Protein AF-A0A6N9NU14-F1 (afdb_monomer_lite)

pLDDT: mean 83.54, std 13.65, range [43.81, 97.88]

Foldseek 3Di:
DDPPPPPPPPDDDPLVVVLVVLVVVLVVLVVVLVVCVVVVHDNVVSVPVNVVSVVVSVVSVVVVVVVVLVVVLVVQLVVCVVVVHDCVVVVVVSVVVVVVVVVVVD

Radius of gyration: 21.3 Å; chains: 1; bounding box: 62×30×56 Å

Secondary structure (DSSP, 8-state):
--------PPPPPHHHHHHHHHHHHHHHHHHHHHHHHHTT---HHHHHHHHHHHHHHHHHHHHHHHHHHHHHHHHHHHHHHHHT--SHHHHHHHHHHHHHHHHHT-

Sequence (106 aa):
MRTRKRSRKKKPEFSKQILTTAKWECWIITAFGLLFTAKGYDTSFFAYVIPVSWGGYAIARAFYYNKAKSENAIKLRAAYKKAGLDPEPADRQFESALEEEIRSEY

Structure (mmCIF, N/CA/C/O backbone):
data_AF-A0A6N9NU14-F1
#
_entry.id   AF-A0A6N9NU14-F1
#
loop_
_atom_site.group_PDB
_atom_site.id
_atom_site.type_symbol
_atom_site.label_atom_id
_atom_site.label_alt_id
_atom_site.label_comp_id
_atom_site.label_asym_id
_atom_site.label_entity_id
_atom_site.label_seq_id
_atom_site.pdbx_PDB_ins_code
_atom_site.Cartn_x
_atom_site.Cartn_y
_atom_site.Cartn_z
_atom_site.occupancy
_atom_site.B_iso_or_equiv
_atom_site.auth_seq_id
_atom_site.auth_comp_id
_atom_site.auth_asym_id
_atom_site.auth_atom_id
_atom_site.pdbx_PDB_model_num
ATOM 1 N N . MET A 1 1 ? -46.154 8.160 8.292 1.00 43.81 1 MET A N 1
ATOM 2 C CA . MET A 1 1 ? -45.015 8.541 7.419 1.00 43.81 1 MET A CA 1
ATOM 3 C C . MET A 1 1 ? -43.699 8.343 8.171 1.00 43.81 1 MET A C 1
ATOM 5 O O . MET A 1 1 ? -43.450 9.056 9.132 1.00 43.81 1 MET A O 1
ATOM 9 N N . ARG A 1 2 ? -42.868 7.362 7.789 1.00 45.78 2 ARG A N 1
ATOM 10 C CA . ARG A 1 2 ? -41.531 7.143 8.380 1.00 45.78 2 ARG A CA 1
ATOM 11 C C . ARG A 1 2 ? -40.527 8.039 7.647 1.00 45.78 2 ARG A C 1
ATOM 13 O O . ARG A 1 2 ? -40.185 7.773 6.498 1.00 45.78 2 ARG A O 1
ATOM 20 N N . THR A 1 3 ? -40.076 9.116 8.281 1.00 47.94 3 THR A N 1
ATOM 21 C CA . THR A 1 3 ? -39.035 9.996 7.736 1.00 47.94 3 THR A CA 1
ATOM 22 C C . THR A 1 3 ? -37.718 9.224 7.629 1.00 47.94 3 THR A C 1
ATOM 24 O O . THR A 1 3 ? -37.084 8.863 8.620 1.00 47.94 3 THR A O 1
ATOM 27 N N . ARG A 1 4 ? -37.305 8.920 6.394 1.00 53.69 4 ARG A N 1
ATOM 28 C CA . ARG A 1 4 ? -36.034 8.257 6.079 1.00 53.69 4 ARG A CA 1
ATOM 29 C C . ARG A 1 4 ? -34.895 9.215 6.449 1.00 53.69 4 ARG A C 1
ATOM 31 O O . ARG A 1 4 ? -34.547 10.095 5.666 1.00 53.69 4 ARG A O 1
ATOM 38 N N . LYS A 1 5 ? -34.336 9.078 7.659 1.00 52.31 5 LYS A N 1
ATOM 39 C CA . LYS A 1 5 ? -33.130 9.805 8.096 1.00 52.31 5 LYS A CA 1
ATOM 40 C C . LYS A 1 5 ? -32.034 9.567 7.050 1.00 52.31 5 LYS A C 1
ATOM 42 O O . LYS A 1 5 ? -31.491 8.467 6.958 1.00 52.31 5 LYS A O 1
ATOM 47 N N . ARG A 1 6 ? -31.717 10.582 6.238 1.00 54.47 6 ARG A N 1
ATOM 48 C CA . ARG A 1 6 ? -30.524 10.577 5.382 1.00 54.47 6 ARG A CA 1
ATOM 49 C C . ARG A 1 6 ? -29.318 10.478 6.312 1.00 54.47 6 ARG A C 1
ATOM 51 O O . ARG A 1 6 ? -28.957 11.452 6.966 1.00 54.47 6 ARG A O 1
ATOM 58 N N . SER A 1 7 ? -28.722 9.293 6.400 1.00 55.78 7 SER A N 1
ATOM 59 C CA . SER A 1 7 ? -27.405 9.119 7.005 1.00 55.78 7 SER A CA 1
ATOM 60 C C . SER A 1 7 ? -26.439 10.032 6.249 1.00 55.78 7 SER A C 1
ATOM 62 O O . SER A 1 7 ? -26.141 9.793 5.078 1.00 55.78 7 SER A O 1
ATOM 64 N N . ARG A 1 8 ? -26.005 11.134 6.877 1.00 59.41 8 ARG A N 1
ATOM 65 C CA . ARG A 1 8 ? -24.859 11.906 6.385 1.00 59.41 8 ARG A CA 1
ATOM 66 C C . ARG A 1 8 ? -23.693 10.924 6.359 1.00 59.41 8 ARG A C 1
ATOM 68 O O . ARG A 1 8 ? -23.260 10.479 7.421 1.00 59.41 8 ARG A O 1
ATOM 75 N N . LYS A 1 9 ? -23.228 10.552 5.161 1.00 58.19 9 LYS A N 1
ATOM 76 C CA . LYS A 1 9 ? -22.044 9.701 5.006 1.00 58.19 9 LYS A CA 1
ATOM 77 C C . LYS A 1 9 ? -20.926 10.336 5.833 1.00 58.19 9 LYS A C 1
ATOM 79 O O . LYS A 1 9 ? -20.593 11.502 5.613 1.00 58.19 9 LYS A O 1
ATOM 84 N N . LYS A 1 10 ? -20.415 9.610 6.832 1.00 67.88 10 LYS A N 1
ATOM 85 C CA . LYS A 1 10 ? -19.279 10.084 7.627 1.00 67.88 10 LYS A CA 1
ATOM 86 C C . LYS A 1 10 ? -18.131 10.369 6.660 1.00 67.88 10 LYS A C 1
ATOM 88 O O . LYS A 1 10 ? -17.897 9.573 5.749 1.00 67.88 10 LYS A O 1
ATOM 93 N N . LYS A 1 11 ? -17.463 11.514 6.831 1.00 70.88 11 LYS A N 1
ATOM 94 C CA . LYS A 1 11 ? -16.270 11.838 6.043 1.00 70.88 11 LYS A CA 1
ATOM 95 C C . LYS A 1 11 ? -15.273 10.678 6.189 1.00 70.88 11 LYS A C 1
ATOM 97 O O . LYS A 1 11 ? -15.156 10.150 7.299 1.00 70.88 11 LYS A O 1
ATOM 102 N N . PRO A 1 12 ? -14.617 10.242 5.100 1.00 69.50 12 PRO A N 1
ATOM 103 C CA . PRO A 1 12 ? -13.606 9.201 5.199 1.00 69.50 12 PRO A CA 1
ATOM 104 C C . PRO A 1 12 ? -12.520 9.657 6.175 1.00 69.50 12 PRO A C 1
ATOM 106 O O . PRO A 1 12 ? -12.131 10.823 6.176 1.00 69.50 12 PRO A O 1
ATOM 109 N N . GLU A 1 13 ? -12.071 8.746 7.034 1.00 80.19 13 GLU A N 1
ATOM 110 C CA . GLU A 1 13 ? -10.968 9.015 7.955 1.00 80.19 13 GLU A CA 1
ATOM 111 C C . GLU A 1 13 ? -9.708 9.368 7.161 1.00 80.19 13 GLU A C 1
ATOM 113 O O . GLU A 1 13 ? -9.470 8.816 6.084 1.00 80.19 13 GLU A O 1
ATOM 118 N N . PHE A 1 14 ? -8.890 10.267 7.706 1.00 77.44 14 PHE A N 1
ATOM 119 C CA . PHE A 1 14 ? -7.655 10.733 7.070 1.00 77.44 14 PHE A CA 1
ATOM 120 C C . PHE A 1 14 ? -6.735 9.568 6.655 1.00 77.44 14 PHE A C 1
ATOM 122 O O . PHE A 1 14 ? -6.164 9.572 5.568 1.00 77.44 14 PHE A O 1
ATOM 129 N N . SER A 1 15 ? -6.697 8.494 7.452 1.00 80.31 15 SER A N 1
ATOM 130 C CA . SER A 1 15 ? -5.951 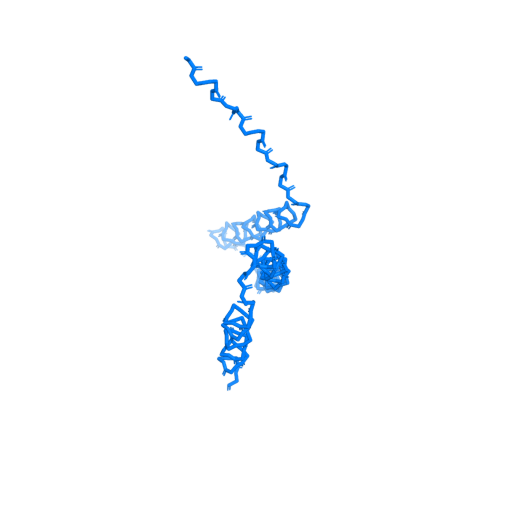7.268 7.138 1.00 80.31 15 SER A CA 1
ATOM 131 C C . SER A 1 15 ? -6.454 6.540 5.883 1.00 80.31 15 SER A C 1
ATOM 133 O O . SER A 1 15 ? -5.649 6.020 5.114 1.00 80.31 15 SER A O 1
ATOM 135 N N . LYS A 1 16 ? -7.768 6.540 5.620 1.00 83.44 16 LYS A N 1
ATOM 136 C CA . LYS A 1 16 ? -8.347 5.967 4.390 1.00 83.44 16 LYS A CA 1
ATOM 137 C C . LYS A 1 16 ? -8.005 6.812 3.170 1.00 83.44 16 LYS A C 1
ATOM 139 O O . LYS A 1 16 ? -7.803 6.268 2.086 1.00 83.44 16 LYS A O 1
ATOM 144 N N . GLN A 1 17 ? -7.954 8.133 3.342 1.00 87.69 17 GLN A N 1
ATOM 145 C CA . GLN A 1 17 ? -7.587 9.053 2.268 1.00 87.69 17 GLN A CA 1
ATOM 146 C C . GLN A 1 17 ? -6.130 8.844 1.855 1.00 87.69 17 GLN A C 1
ATOM 148 O O . GLN A 1 17 ? -5.888 8.610 0.676 1.00 87.69 17 GLN A O 1
ATOM 153 N N . ILE A 1 18 ? -5.197 8.808 2.814 1.00 88.19 18 ILE A N 1
ATOM 154 C CA . ILE A 1 18 ? -3.772 8.552 2.542 1.00 88.19 18 ILE A CA 1
ATOM 155 C C . ILE A 1 18 ? -3.586 7.223 1.809 1.00 88.19 18 ILE A C 1
ATOM 157 O O . ILE A 1 18 ? -2.927 7.181 0.775 1.00 88.19 18 ILE A O 1
ATOM 161 N N . LEU A 1 19 ? -4.222 6.147 2.289 1.00 91.31 19 LEU A N 1
ATOM 162 C CA . LEU A 1 19 ? -4.110 4.838 1.646 1.00 91.31 19 LEU A CA 1
ATOM 163 C C . LEU A 1 19 ? -4.687 4.848 0.219 1.00 91.31 19 LEU A C 1
ATOM 165 O O . LEU A 1 19 ? -4.184 4.170 -0.671 1.00 91.31 19 LEU A O 1
ATOM 169 N N . THR A 1 20 ? -5.736 5.630 -0.032 1.00 91.69 20 THR A N 1
ATOM 170 C CA . THR A 1 20 ? -6.303 5.750 -1.381 1.00 91.69 20 THR A CA 1
ATOM 171 C C . THR A 1 20 ? -5.364 6.516 -2.309 1.00 91.69 20 THR A C 1
ATOM 173 O O . THR A 1 20 ? -5.167 6.083 -3.443 1.00 91.69 20 THR A O 1
ATOM 176 N N . THR A 1 21 ? -4.766 7.611 -1.838 1.00 92.69 21 THR A N 1
ATOM 177 C CA . THR A 1 21 ? -3.795 8.402 -2.606 1.00 92.69 21 THR A CA 1
ATOM 178 C C . THR A 1 21 ? -2.539 7.590 -2.918 1.00 92.69 21 THR A C 1
ATOM 180 O O . THR A 1 21 ? -2.198 7.450 -4.089 1.00 92.69 21 THR A O 1
ATOM 183 N N . ALA A 1 22 ? -1.940 6.935 -1.918 1.00 93.81 22 ALA A N 1
ATOM 184 C CA . ALA A 1 22 ? -0.752 6.095 -2.096 1.00 93.81 22 ALA A CA 1
ATOM 185 C C . ALA A 1 22 ? -0.987 4.942 -3.090 1.00 93.81 22 ALA A C 1
ATOM 187 O O . ALA A 1 22 ? -0.125 4.614 -3.904 1.00 93.81 22 ALA A O 1
ATOM 188 N N . LYS A 1 23 ? -2.196 4.358 -3.093 1.00 95.62 23 LYS A N 1
ATOM 189 C CA . LYS A 1 23 ? -2.595 3.363 -4.100 1.00 95.62 23 LYS A CA 1
ATOM 190 C C . LYS A 1 23 ? -2.515 3.943 -5.513 1.00 95.62 23 LYS A C 1
ATOM 192 O O . LYS A 1 23 ? -2.036 3.274 -6.422 1.00 95.62 23 LYS A O 1
ATOM 197 N N . TRP A 1 24 ? -3.047 5.147 -5.723 1.00 97.19 24 TRP A N 1
ATOM 198 C CA . TRP A 1 24 ? -3.020 5.793 -7.036 1.00 97.19 24 TRP A CA 1
ATOM 199 C C . TRP A 1 24 ? -1.596 6.120 -7.479 1.00 97.19 24 TRP A C 1
ATOM 201 O O . TRP A 1 24 ? -1.269 5.847 -8.628 1.00 97.19 24 TRP A O 1
ATOM 211 N N . GLU A 1 25 ? -0.742 6.598 -6.576 1.00 96.06 25 GLU A N 1
ATOM 212 C CA . GLU A 1 25 ? 0.680 6.838 -6.855 1.00 96.06 25 GLU A CA 1
ATOM 213 C C . GLU A 1 25 ? 1.386 5.560 -7.335 1.00 96.06 25 GLU A C 1
ATOM 215 O O . GLU A 1 25 ? 2.036 5.576 -8.381 1.00 96.06 25 GLU A O 1
ATOM 220 N N . CYS A 1 26 ? 1.169 4.424 -6.658 1.00 97.38 26 CYS A N 1
ATOM 221 C CA . CYS A 1 26 ? 1.733 3.133 -7.072 1.00 97.38 26 CYS A CA 1
ATOM 222 C C . CYS A 1 26 ? 1.281 2.725 -8.484 1.00 97.38 26 CYS A C 1
ATOM 224 O O . CYS A 1 26 ? 2.093 2.289 -9.305 1.00 97.38 26 CYS A O 1
ATOM 226 N N . TRP A 1 27 ? -0.010 2.888 -8.794 1.00 97.88 27 TRP A N 1
ATOM 227 C CA . TRP A 1 27 ? -0.545 2.584 -10.125 1.00 97.88 27 TRP A CA 1
ATOM 228 C C . TRP A 1 27 ? 0.006 3.506 -11.208 1.00 97.88 27 TRP A C 1
ATOM 230 O O . TRP A 1 27 ? 0.302 3.028 -12.300 1.00 97.88 27 TR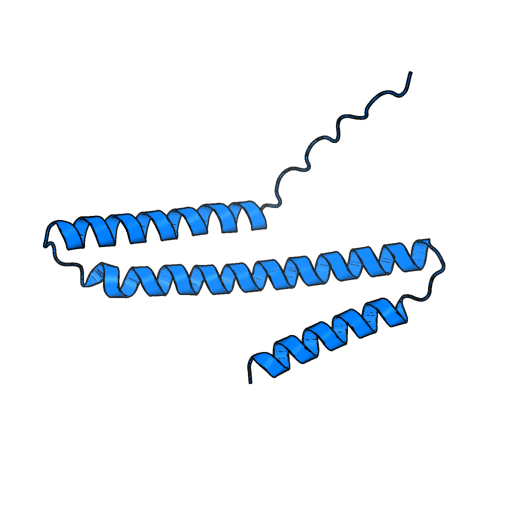P A O 1
ATOM 240 N N . ILE A 1 28 ? 0.177 4.796 -10.912 1.00 97.81 28 ILE A N 1
ATOM 241 C CA . ILE A 1 28 ? 0.764 5.764 -11.843 1.00 97.81 28 ILE A CA 1
ATOM 242 C C . ILE A 1 28 ? 2.199 5.350 -12.179 1.00 97.81 28 ILE A C 1
ATOM 244 O O . ILE A 1 28 ? 2.518 5.176 -13.353 1.00 97.81 28 ILE A O 1
ATOM 248 N N . ILE A 1 29 ? 3.039 5.108 -11.166 1.00 96.56 29 ILE A N 1
ATOM 249 C CA . ILE A 1 29 ? 4.437 4.683 -11.356 1.00 96.56 29 ILE A CA 1
ATOM 250 C C . ILE A 1 29 ? 4.504 3.391 -12.180 1.00 96.56 29 ILE A C 1
ATOM 252 O O . ILE A 1 29 ? 5.281 3.296 -13.129 1.00 96.56 29 ILE A O 1
ATOM 256 N N . THR A 1 30 ? 3.654 2.415 -11.854 1.00 97.56 30 THR A N 1
ATOM 257 C CA . THR A 1 30 ? 3.603 1.130 -12.565 1.00 97.56 30 THR A CA 1
ATOM 258 C C . THR A 1 30 ? 3.192 1.317 -14.028 1.00 97.56 30 THR A C 1
ATOM 260 O O . THR A 1 30 ? 3.828 0.763 -14.921 1.00 97.56 30 THR A O 1
ATOM 263 N N . ALA A 1 31 ? 2.168 2.132 -14.298 1.00 97.62 31 ALA A N 1
ATOM 264 C CA . ALA A 1 31 ? 1.710 2.413 -15.655 1.00 97.62 31 ALA A CA 1
ATOM 265 C C . ALA A 1 31 ? 2.797 3.099 -16.495 1.00 97.62 31 ALA A C 1
ATOM 267 O O . ALA A 1 31 ? 3.021 2.703 -17.637 1.00 97.62 31 ALA A O 1
ATOM 268 N N . PHE A 1 32 ? 3.520 4.071 -15.930 1.00 96.25 32 PHE A N 1
ATOM 269 C CA . PHE A 1 32 ? 4.655 4.698 -16.611 1.00 96.25 32 PHE A CA 1
ATOM 270 C C . PHE A 1 32 ? 5.787 3.706 -16.891 1.00 96.25 32 PHE A C 1
ATOM 272 O O . PHE A 1 32 ? 6.297 3.689 -18.009 1.00 96.25 32 PHE A O 1
ATOM 279 N N . GLY A 1 33 ? 6.123 2.833 -15.936 1.00 96.31 33 GLY A N 1
ATOM 280 C CA . GLY A 1 33 ? 7.111 1.773 -16.153 1.00 96.31 33 GLY A CA 1
ATOM 281 C C . GLY A 1 33 ? 6.731 0.844 -17.311 1.00 96.31 33 GLY A C 1
ATOM 282 O O . GLY A 1 33 ? 7.562 0.560 -18.175 1.00 96.31 33 GLY A O 1
ATOM 283 N N . LEU A 1 34 ? 5.458 0.441 -17.398 1.00 96.38 34 LEU A N 1
ATOM 284 C CA . LEU A 1 34 ? 4.947 -0.373 -18.508 1.00 96.38 34 LEU A CA 1
ATOM 285 C C . LEU A 1 34 ? 4.996 0.371 -19.849 1.00 96.38 34 LEU A C 1
ATOM 287 O O . LEU A 1 34 ? 5.427 -0.200 -20.850 1.00 96.38 34 LEU A O 1
ATOM 291 N N . LEU A 1 35 ? 4.604 1.649 -19.879 1.00 96.94 35 LEU A N 1
ATOM 292 C CA . LEU A 1 35 ? 4.668 2.475 -21.089 1.00 96.94 35 LEU A CA 1
ATOM 293 C C . LEU A 1 35 ? 6.109 2.650 -21.587 1.00 96.94 35 LEU A C 1
ATOM 295 O O . LEU A 1 35 ? 6.351 2.569 -22.790 1.00 96.94 35 LEU A O 1
ATOM 299 N N . PHE A 1 36 ? 7.062 2.864 -20.678 1.00 96.25 36 PHE A N 1
ATOM 300 C CA . PHE A 1 36 ? 8.478 3.016 -21.017 1.00 96.25 36 PHE A CA 1
ATOM 301 C C . PHE A 1 36 ? 9.075 1.709 -21.535 1.00 96.25 36 PHE A C 1
ATOM 303 O O . PHE A 1 36 ? 9.756 1.716 -22.560 1.00 96.25 36 PHE A O 1
ATOM 310 N N . THR A 1 37 ? 8.727 0.590 -20.896 1.00 95.44 37 THR A N 1
ATOM 311 C CA . THR A 1 37 ? 9.103 -0.754 -21.357 1.00 95.44 37 THR A CA 1
ATOM 312 C C . THR A 1 37 ? 8.594 -0.999 -22.778 1.00 95.44 37 THR A C 1
ATOM 314 O O . THR A 1 37 ? 9.352 -1.414 -23.649 1.00 95.44 37 THR A O 1
ATOM 317 N N . ALA A 1 38 ? 7.325 -0.674 -23.050 1.00 95.62 38 ALA A N 1
ATOM 318 C CA . ALA A 1 38 ? 6.715 -0.870 -24.366 1.00 95.62 38 ALA A CA 1
ATOM 319 C C . ALA A 1 38 ? 7.346 -0.002 -25.471 1.00 95.62 38 ALA A C 1
ATOM 321 O O . ALA A 1 38 ? 7.253 -0.334 -26.651 1.00 95.62 38 ALA A O 1
ATOM 322 N N . LYS A 1 39 ? 7.980 1.116 -25.103 1.00 95.81 39 LYS A N 1
ATOM 323 C CA . LYS A 1 39 ? 8.697 2.015 -26.019 1.00 95.81 39 LYS A CA 1
ATOM 324 C C . LYS A 1 39 ? 10.185 1.675 -26.164 1.00 95.81 39 LYS A C 1
ATOM 326 O O . LYS A 1 39 ? 10.849 2.305 -26.981 1.00 95.81 39 LYS A O 1
ATOM 331 N N . GLY A 1 40 ? 10.693 0.698 -25.408 1.00 95.06 40 GLY A N 1
ATOM 332 C CA . GLY A 1 40 ? 12.105 0.312 -25.418 1.00 95.06 40 GLY A CA 1
ATOM 333 C C . GLY A 1 40 ? 13.034 1.325 -24.742 1.00 95.06 40 GLY A C 1
ATOM 334 O O . GLY A 1 40 ? 14.215 1.374 -25.073 1.00 95.06 40 GLY A O 1
ATOM 335 N N . TYR A 1 41 ? 12.515 2.157 -23.834 1.00 95.75 41 TYR A N 1
ATOM 336 C CA . TYR A 1 41 ? 13.345 3.049 -23.020 1.00 95.75 41 TYR A CA 1
ATOM 337 C C . TYR A 1 41 ? 14.019 2.286 -21.874 1.00 95.75 41 TYR A C 1
ATOM 339 O O . TYR A 1 41 ? 13.574 1.204 -21.498 1.00 95.75 41 TYR A O 1
ATOM 347 N N . ASP A 1 42 ? 15.072 2.865 -21.289 1.00 93.25 42 ASP A N 1
ATOM 348 C CA . ASP A 1 42 ? 15.695 2.304 -20.089 1.00 93.25 42 ASP A CA 1
ATOM 349 C C . ASP A 1 42 ? 14.710 2.318 -18.909 1.00 93.25 42 ASP A C 1
ATOM 351 O O . ASP A 1 42 ? 14.147 3.352 -18.540 1.00 93.25 42 ASP A O 1
ATOM 355 N N . THR A 1 43 ? 14.497 1.144 -18.321 1.00 95.38 43 THR A N 1
ATOM 356 C CA . THR A 1 43 ? 13.573 0.914 -17.206 1.00 95.38 43 THR A CA 1
ATOM 357 C C . THR A 1 43 ? 14.290 0.522 -15.920 1.00 95.38 43 THR A C 1
ATOM 359 O O . THR A 1 43 ? 13.625 0.145 -14.952 1.00 95.38 43 THR A O 1
ATOM 362 N N . SER A 1 44 ? 15.623 0.635 -15.872 1.00 95.25 44 SER A N 1
ATOM 363 C CA . SER A 1 44 ? 16.436 0.286 -14.699 1.00 95.25 44 SER A CA 1
ATOM 364 C C . SER A 1 44 ? 15.935 0.983 -13.433 1.00 95.25 44 SER A C 1
ATOM 366 O O . SER A 1 44 ? 15.787 0.352 -12.394 1.00 95.25 44 SER A O 1
ATOM 368 N N . PHE A 1 45 ? 15.552 2.259 -13.530 1.00 94.44 45 PHE A N 1
ATOM 369 C CA . PHE A 1 45 ? 14.937 3.001 -12.426 1.00 94.44 45 PHE A CA 1
ATOM 370 C C . PHE A 1 45 ? 13.617 2.373 -11.937 1.00 94.44 45 PHE A C 1
ATOM 372 O O . PHE A 1 45 ? 13.427 2.161 -10.737 1.00 94.44 45 PHE A O 1
ATOM 379 N N . PHE A 1 46 ? 12.708 2.028 -12.854 1.00 95.44 46 PHE A N 1
ATOM 380 C CA . PHE A 1 46 ? 11.399 1.459 -12.514 1.00 95.44 46 PHE A CA 1
ATOM 381 C C . PHE A 1 46 ? 11.506 0.077 -11.859 1.00 95.44 46 PHE A C 1
ATOM 383 O O . PHE A 1 46 ? 10.668 -0.248 -11.017 1.00 95.44 46 PHE A O 1
ATOM 390 N N . ALA A 1 47 ? 12.551 -0.694 -12.176 1.00 94.50 47 ALA A N 1
ATOM 391 C CA . ALA A 1 47 ? 12.813 -1.990 -11.550 1.00 94.50 47 ALA A CA 1
ATOM 392 C C . ALA A 1 47 ? 13.030 -1.887 -10.030 1.00 94.50 47 ALA A C 1
ATOM 394 O O . ALA A 1 47 ? 12.672 -2.809 -9.304 1.00 94.50 47 ALA A O 1
ATOM 395 N N . TYR A 1 48 ? 13.553 -0.758 -9.540 1.00 96.19 48 TYR A N 1
ATOM 396 C CA . TYR A 1 48 ? 13.706 -0.502 -8.105 1.00 96.19 48 TYR A CA 1
ATOM 397 C C . TYR A 1 48 ? 12.495 0.219 -7.513 1.00 96.19 48 TYR A C 1
ATOM 399 O O . TYR A 1 48 ? 12.018 -0.143 -6.439 1.00 96.19 48 TYR A O 1
ATOM 407 N N . VAL A 1 49 ? 11.968 1.234 -8.203 1.00 96.62 49 VAL A N 1
ATOM 408 C CA . VAL A 1 49 ? 10.916 2.083 -7.625 1.00 96.62 49 VAL A CA 1
ATOM 409 C C . VAL A 1 49 ? 9.587 1.352 -7.496 1.00 96.62 49 VAL A C 1
ATOM 411 O O . VAL A 1 49 ? 8.943 1.474 -6.458 1.00 96.62 49 VAL A O 1
ATOM 414 N N . ILE A 1 50 ? 9.183 0.558 -8.492 1.00 96.12 50 ILE A N 1
ATOM 415 C CA . ILE A 1 50 ? 7.909 -0.174 -8.445 1.00 96.12 50 ILE A CA 1
ATOM 416 C C . ILE A 1 50 ? 7.829 -1.076 -7.197 1.00 96.12 50 ILE A C 1
ATOM 418 O O . ILE A 1 50 ? 6.898 -0.884 -6.408 1.00 96.12 50 ILE A O 1
ATOM 422 N N . PRO A 1 51 ? 8.766 -2.015 -6.945 1.00 96.94 51 PRO A N 1
ATOM 423 C CA . PRO A 1 51 ? 8.679 -2.869 -5.762 1.00 96.94 51 PRO A CA 1
ATOM 424 C C . PRO A 1 51 ? 8.797 -2.081 -4.452 1.00 96.94 51 PRO A C 1
ATOM 426 O O . PRO A 1 51 ? 8.076 -2.393 -3.507 1.00 96.94 51 PRO A O 1
ATOM 429 N N . VAL A 1 52 ? 9.623 -1.029 -4.389 1.00 97.00 52 VAL A N 1
ATOM 430 C CA . VAL A 1 52 ? 9.740 -0.181 -3.187 1.00 97.00 52 VAL A CA 1
ATOM 431 C C . VAL A 1 52 ? 8.423 0.537 -2.876 1.00 97.00 52 VAL A C 1
ATOM 433 O O . VAL A 1 52 ? 7.974 0.524 -1.729 1.00 97.00 52 VAL A O 1
ATOM 436 N N . SER A 1 53 ? 7.761 1.119 -3.879 1.00 96.50 53 SER A N 1
ATOM 437 C CA . SER A 1 53 ? 6.471 1.792 -3.700 1.00 96.50 53 SER A CA 1
ATOM 438 C C . SER A 1 53 ? 5.377 0.821 -3.250 1.00 96.50 53 SER A C 1
ATOM 440 O O . SER A 1 53 ? 4.658 1.108 -2.291 1.00 96.50 53 SER A O 1
ATOM 442 N N . TRP A 1 54 ? 5.278 -0.352 -3.885 1.00 97.31 54 TRP A N 1
ATOM 443 C CA . TRP A 1 54 ? 4.290 -1.368 -3.509 1.00 97.31 54 TRP A CA 1
ATOM 444 C C . TRP A 1 54 ? 4.570 -1.987 -2.135 1.00 97.31 54 TRP A C 1
ATOM 446 O O . TRP A 1 54 ? 3.627 -2.220 -1.378 1.00 97.31 54 TRP A O 1
ATOM 456 N N . GLY A 1 55 ? 5.840 -2.191 -1.777 1.00 97.31 55 GLY A N 1
ATOM 457 C CA . GLY A 1 55 ? 6.246 -2.633 -0.442 1.00 97.31 55 GLY A CA 1
ATOM 458 C C . GLY A 1 55 ? 5.856 -1.622 0.638 1.00 97.31 55 GLY A C 1
ATOM 459 O O . GLY A 1 55 ? 5.195 -1.978 1.614 1.00 97.31 55 GLY A O 1
ATOM 460 N N . GLY A 1 56 ? 6.162 -0.338 0.427 1.00 95.12 56 GLY A N 1
ATOM 461 C CA . GLY A 1 56 ? 5.733 0.739 1.324 1.00 95.12 56 GLY A CA 1
ATOM 462 C C . GLY A 1 56 ? 4.208 0.831 1.456 1.00 95.12 56 GLY A C 1
ATOM 463 O O . GLY A 1 56 ? 3.681 0.987 2.560 1.00 95.12 56 GLY A O 1
ATOM 464 N N . TYR A 1 57 ? 3.479 0.658 0.348 1.00 95.69 57 TYR A N 1
ATOM 465 C CA . TYR A 1 57 ? 2.018 0.616 0.349 1.00 95.69 57 TYR A CA 1
ATOM 466 C C . TYR A 1 57 ? 1.457 -0.573 1.143 1.00 95.69 57 TYR A C 1
ATOM 468 O O . TYR A 1 57 ? 0.501 -0.406 1.903 1.00 95.69 57 TYR A O 1
ATOM 476 N N . ALA A 1 58 ? 2.050 -1.762 1.002 1.00 94.56 58 ALA A N 1
ATOM 477 C CA . ALA A 1 58 ? 1.650 -2.956 1.742 1.00 94.56 58 ALA A CA 1
ATOM 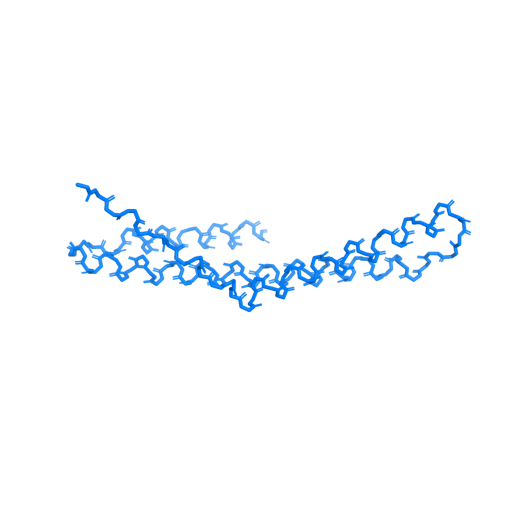478 C C . ALA A 1 58 ? 1.827 -2.765 3.256 1.00 94.56 58 ALA A C 1
ATOM 480 O O . ALA A 1 58 ? 0.899 -3.039 4.017 1.00 94.56 58 ALA A O 1
ATOM 481 N N . ILE A 1 59 ? 2.957 -2.193 3.680 1.00 94.06 59 ILE A N 1
ATOM 482 C CA . ILE A 1 59 ? 3.222 -1.863 5.086 1.00 94.06 59 ILE A CA 1
ATOM 483 C C . ILE A 1 59 ? 2.186 -0.856 5.607 1.00 94.06 59 ILE A C 1
ATOM 485 O O . ILE A 1 59 ? 1.557 -1.081 6.642 1.00 94.06 59 ILE A O 1
ATOM 489 N N . ALA A 1 60 ? 1.930 0.228 4.867 1.00 91.25 60 ALA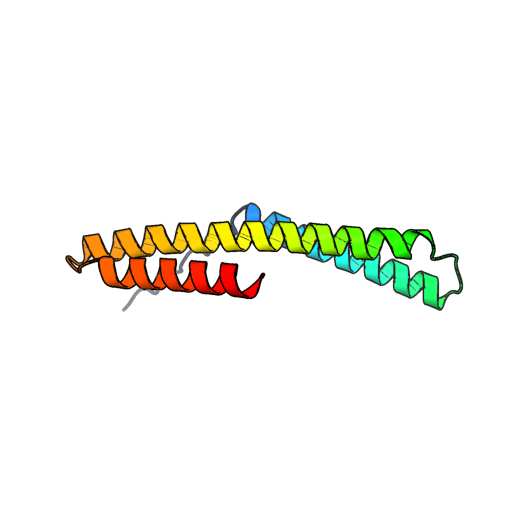 A N 1
ATOM 490 C CA . ALA A 1 60 ? 0.916 1.216 5.244 1.00 91.25 60 ALA A CA 1
ATOM 491 C C . ALA A 1 60 ? -0.492 0.599 5.356 1.00 91.25 60 ALA A C 1
ATOM 493 O O . ALA A 1 60 ? -1.268 0.945 6.253 1.00 91.25 60 ALA A O 1
ATOM 494 N N . ARG A 1 61 ? -0.822 -0.342 4.465 1.00 92.44 61 ARG A N 1
ATOM 495 C CA . ARG A 1 61 ? -2.082 -1.089 4.488 1.00 92.44 61 ARG A CA 1
ATOM 496 C C . ARG A 1 61 ? -2.177 -2.005 5.709 1.00 92.44 61 ARG A C 1
ATOM 498 O O . ARG A 1 61 ? -3.234 -2.027 6.337 1.00 92.44 61 ARG A O 1
ATOM 505 N N . ALA A 1 62 ? -1.099 -2.697 6.073 1.00 89.44 62 ALA A N 1
ATOM 506 C CA . ALA A 1 62 ? -1.036 -3.525 7.277 1.00 89.44 62 ALA A CA 1
ATOM 507 C C . ALA A 1 62 ? -1.264 -2.681 8.543 1.00 89.44 62 ALA A C 1
ATOM 509 O O . ALA A 1 62 ? -2.151 -2.985 9.342 1.00 89.44 62 ALA A O 1
ATOM 510 N N . PHE A 1 63 ? -0.578 -1.537 8.670 1.00 88.19 63 PHE A N 1
ATOM 511 C CA . PHE A 1 63 ? -0.817 -0.589 9.767 1.00 88.19 63 PHE A CA 1
ATOM 512 C C . PHE A 1 63 ? -2.269 -0.104 9.820 1.00 88.19 63 PHE A C 1
ATOM 514 O O . PHE A 1 63 ? -2.869 -0.020 10.896 1.00 88.19 63 PHE A O 1
ATOM 521 N N . TYR A 1 64 ? -2.856 0.201 8.661 1.00 88.50 64 TYR A N 1
ATOM 522 C CA . TYR A 1 64 ? -4.253 0.607 8.583 1.00 88.50 64 TYR A CA 1
ATOM 523 C C . TYR A 1 64 ? -5.206 -0.504 9.058 1.00 88.50 64 TYR A C 1
ATOM 525 O O . TYR A 1 64 ? -6.139 -0.217 9.813 1.00 88.50 64 TYR A O 1
ATOM 533 N N . TYR A 1 65 ? -4.978 -1.761 8.666 1.00 85.81 65 TYR A N 1
ATOM 534 C CA . TYR A 1 65 ? -5.810 -2.882 9.105 1.00 85.81 65 TYR A CA 1
ATOM 535 C C . TYR A 1 65 ? -5.673 -3.170 10.595 1.00 85.81 65 TYR A C 1
ATOM 537 O O . TYR A 1 65 ? -6.699 -3.306 11.260 1.00 85.81 65 TYR A O 1
ATOM 545 N N . ASN A 1 66 ? -4.459 -3.138 11.142 1.00 86.62 66 ASN A N 1
ATOM 546 C CA . ASN A 1 66 ? -4.229 -3.304 12.579 1.00 86.62 66 ASN A CA 1
ATOM 547 C C . ASN A 1 66 ? -4.965 -2.234 13.390 1.00 86.62 66 ASN A C 1
ATOM 549 O O . ASN A 1 66 ? -5.617 -2.532 14.393 1.00 86.62 66 ASN A O 1
ATOM 553 N N . LYS A 1 67 ? -4.953 -0.988 12.905 1.00 86.94 67 LYS A N 1
ATOM 554 C CA . LYS A 1 67 ? -5.736 0.096 13.504 1.00 86.94 67 LYS A CA 1
ATOM 555 C C . LYS A 1 67 ? -7.247 -0.142 13.393 1.00 86.94 67 LYS A C 1
ATOM 557 O O . LYS A 1 67 ? -7.979 0.071 14.354 1.00 86.94 67 LYS A O 1
ATOM 562 N N . ALA A 1 68 ? -7.744 -0.566 12.233 1.00 86.00 68 ALA A N 1
ATOM 563 C CA . ALA A 1 68 ? -9.173 -0.825 12.053 1.00 86.00 68 ALA A CA 1
ATOM 564 C C . ALA A 1 68 ? -9.660 -1.997 12.927 1.00 86.00 68 ALA A C 1
ATOM 566 O O . ALA A 1 68 ? -10.757 -1.926 13.487 1.00 86.00 68 ALA A O 1
ATOM 567 N N . LYS A 1 69 ? -8.832 -3.040 13.075 1.00 84.50 69 LYS A N 1
ATOM 568 C CA . LYS A 1 69 ? -9.058 -4.209 13.934 1.00 84.50 69 LYS A CA 1
ATOM 569 C C . LYS A 1 69 ? -9.161 -3.770 15.400 1.00 84.50 69 LYS A C 1
ATOM 571 O O . LYS A 1 69 ? -10.180 -4.042 16.032 1.00 84.50 69 LYS A O 1
ATOM 576 N N . SER A 1 70 ? -8.210 -2.980 15.908 1.00 85.31 70 SER A N 1
ATOM 577 C CA . SER A 1 70 ? -8.247 -2.480 17.295 1.00 85.31 70 SER A CA 1
ATOM 578 C C . SER A 1 70 ? -9.434 -1.550 17.577 1.00 85.31 70 SER A C 1
ATOM 580 O O . SER A 1 70 ? -10.119 -1.700 18.590 1.00 85.31 70 SER A O 1
ATOM 582 N N . GLU A 1 71 ? -9.759 -0.633 16.662 1.00 84.94 71 GLU A N 1
ATOM 583 C CA . GLU A 1 71 ? -10.931 0.231 16.818 1.00 84.94 71 GLU A CA 1
ATOM 584 C C . GLU A 1 71 ? -12.247 -0.553 16.826 1.00 84.94 71 GLU A C 1
ATOM 586 O O . GLU A 1 71 ? -13.179 -0.191 17.551 1.00 84.94 71 GLU A O 1
ATOM 591 N N . ASN A 1 72 ? -12.360 -1.596 15.999 1.00 85.62 72 ASN A N 1
ATOM 592 C CA . ASN A 1 72 ? -13.555 -2.429 15.963 1.00 85.62 72 ASN A CA 1
ATOM 593 C C . ASN A 1 72 ? -13.687 -3.266 17.244 1.00 85.62 72 ASN A C 1
ATOM 595 O O . ASN A 1 72 ? -14.788 -3.356 17.783 1.00 85.62 72 ASN A O 1
ATOM 599 N N . ALA A 1 73 ? -12.572 -3.777 17.779 1.00 82.56 73 ALA A N 1
ATOM 600 C CA . ALA A 1 73 ? -12.534 -4.492 19.057 1.00 82.56 73 ALA A CA 1
ATOM 601 C C . ALA A 1 73 ? -13.091 -3.637 20.202 1.00 82.56 73 ALA A C 1
ATOM 603 O O . ALA A 1 73 ? -14.000 -4.048 20.919 1.00 82.56 73 ALA A O 1
ATOM 604 N N . ILE A 1 74 ? -12.604 -2.398 20.330 1.00 84.06 74 ILE A N 1
ATOM 605 C CA . ILE A 1 74 ? -13.046 -1.466 21.378 1.00 84.06 74 ILE A CA 1
ATOM 606 C C . ILE A 1 74 ? -14.543 -1.163 21.241 1.00 84.06 74 ILE A C 1
ATOM 608 O O . ILE A 1 74 ? -15.275 -1.154 22.234 1.00 84.06 74 ILE A O 1
ATOM 612 N N . LYS A 1 75 ? -15.019 -0.929 20.011 1.00 84.44 75 LYS A N 1
ATOM 613 C CA . LYS A 1 75 ? -16.443 -0.674 19.737 1.00 84.44 75 LYS A CA 1
ATOM 614 C C . LYS A 1 75 ? -17.304 -1.887 20.103 1.00 84.44 75 LYS A C 1
ATOM 616 O O . LYS A 1 75 ? -18.385 -1.700 20.660 1.00 84.44 75 LYS A O 1
ATOM 621 N N . LEU A 1 76 ? -16.821 -3.100 19.835 1.00 83.94 76 LEU A N 1
ATOM 622 C CA . LEU A 1 76 ? -17.505 -4.343 20.180 1.00 83.94 76 LEU A CA 1
ATOM 623 C C . LEU A 1 76 ? -17.576 -4.538 21.702 1.00 83.94 76 LEU A C 1
ATOM 625 O O . LEU A 1 76 ? -18.675 -4.683 22.231 1.00 83.94 76 LEU A O 1
ATOM 629 N N . ARG A 1 77 ? -16.452 -4.402 22.421 1.00 82.50 77 ARG A N 1
ATOM 630 C CA . ARG A 1 77 ? -16.403 -4.443 23.899 1.00 82.50 77 ARG A CA 1
ATOM 631 C C . ARG A 1 77 ? -17.384 -3.460 24.536 1.00 82.50 77 ARG A C 1
ATOM 633 O O . ARG A 1 77 ? -18.138 -3.808 25.444 1.00 82.50 77 ARG A O 1
ATOM 640 N N . ALA A 1 78 ? -17.416 -2.226 24.031 1.00 84.50 78 ALA A N 1
ATOM 641 C CA . ALA A 1 78 ? -18.341 -1.203 24.510 1.00 84.50 78 ALA A CA 1
ATOM 642 C C . ALA A 1 78 ? -19.815 -1.570 24.248 1.00 84.50 78 ALA A C 1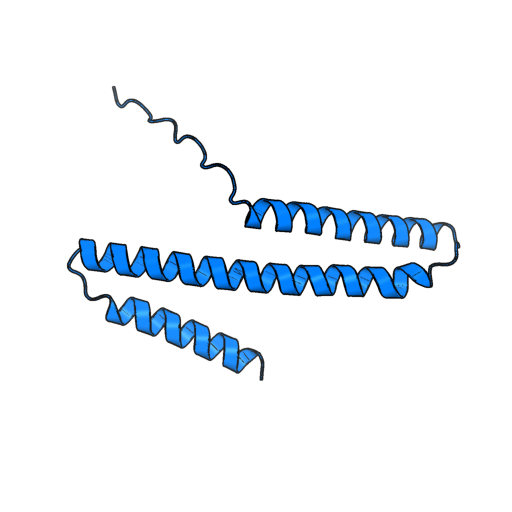
ATOM 644 O O . ALA A 1 78 ? -20.674 -1.304 25.091 1.00 84.50 78 ALA A O 1
ATOM 645 N N . ALA A 1 79 ? -20.117 -2.187 23.100 1.00 84.50 79 ALA A N 1
ATOM 646 C CA . ALA A 1 79 ? -21.464 -2.642 22.766 1.00 84.50 79 ALA A CA 1
ATOM 647 C C . ALA A 1 79 ? -21.931 -3.797 23.671 1.00 84.50 79 ALA A C 1
ATOM 649 O O . ALA A 1 79 ? -23.055 -3.741 24.169 1.00 84.50 79 ALA A O 1
ATOM 650 N N . TYR A 1 80 ? -21.067 -4.781 23.945 1.00 85.12 80 TYR A N 1
ATOM 651 C CA . TYR A 1 80 ? -21.356 -5.901 24.854 1.00 85.12 80 TYR A CA 1
ATOM 652 C C . TYR A 1 80 ? -21.618 -5.418 26.281 1.00 85.12 80 TYR A C 1
ATOM 654 O O . TYR A 1 80 ? -22.669 -5.717 26.851 1.00 85.12 80 TYR A O 1
ATOM 662 N N . LYS A 1 81 ? -20.742 -4.548 26.805 1.00 83.94 81 LYS A N 1
ATOM 663 C CA . LYS A 1 81 ? -20.922 -3.929 28.126 1.00 83.94 81 LYS A CA 1
ATOM 664 C C . LYS A 1 81 ? -22.251 -3.178 28.235 1.00 83.94 81 LYS A C 1
ATOM 666 O O . LYS A 1 81 ? -22.921 -3.255 29.259 1.00 83.94 81 LYS A O 1
ATOM 671 N N . LYS A 1 82 ? -22.658 -2.465 27.178 1.00 86.81 82 LYS A N 1
ATOM 672 C CA . LYS A 1 82 ? -23.946 -1.753 27.142 1.00 86.81 82 LYS A CA 1
ATOM 673 C C . LYS A 1 82 ? -25.149 -2.704 27.110 1.00 86.81 82 LYS A C 1
ATOM 675 O O . LYS A 1 82 ? -26.205 -2.345 27.620 1.00 86.81 82 LYS A O 1
ATOM 680 N N . ALA A 1 83 ? -25.003 -3.877 26.501 1.00 87.50 83 ALA A N 1
ATOM 681 C CA . ALA A 1 83 ? -26.045 -4.896 26.426 1.00 87.50 83 ALA A CA 1
ATOM 682 C C . ALA A 1 83 ? -26.142 -5.771 27.693 1.00 87.50 83 ALA A C 1
ATOM 684 O O . ALA A 1 83 ? -27.050 -6.591 27.775 1.00 87.50 83 ALA A O 1
ATOM 685 N N . GLY A 1 84 ? -25.230 -5.613 28.663 1.00 83.06 84 GLY A N 1
ATOM 686 C CA . GLY A 1 84 ? -25.153 -6.483 29.842 1.00 83.06 84 GLY A CA 1
ATOM 687 C C . GLY A 1 84 ? -24.690 -7.908 29.519 1.00 83.06 84 GLY A C 1
ATOM 688 O O . GLY A 1 84 ? -24.917 -8.814 30.313 1.00 83.06 84 GLY A O 1
ATOM 689 N N . LEU A 1 85 ? -24.077 -8.107 28.347 1.00 79.38 85 LEU A N 1
ATOM 690 C CA . LEU A 1 85 ? -23.521 -9.381 27.898 1.00 79.38 85 LEU A CA 1
ATOM 691 C C . LEU A 1 85 ? -22.042 -9.459 28.281 1.00 79.38 85 LEU A C 1
ATOM 693 O O . LEU A 1 85 ? -21.333 -8.450 28.233 1.00 79.38 85 LEU A O 1
ATOM 697 N N . ASP A 1 86 ? -21.581 -10.659 28.622 1.00 76.50 86 ASP A N 1
ATOM 698 C CA . ASP A 1 86 ? -20.174 -10.922 28.921 1.00 76.50 86 ASP A CA 1
ATOM 699 C C . ASP A 1 86 ? -19.301 -10.693 27.665 1.00 76.50 86 ASP A C 1
ATOM 701 O O . ASP A 1 86 ? -19.585 -11.293 26.621 1.00 76.50 86 ASP A O 1
ATOM 705 N N . PRO A 1 87 ? -18.291 -9.798 27.703 1.00 71.50 87 PRO A N 1
ATOM 706 C CA . PRO A 1 87 ? -17.395 -9.544 26.574 1.00 71.50 87 PRO A CA 1
ATOM 707 C C . PRO A 1 87 ? -16.324 -10.630 26.359 1.00 71.50 87 PRO A C 1
ATOM 709 O O . PRO A 1 87 ? -15.745 -10.672 25.273 1.00 71.50 87 PRO A O 1
ATOM 712 N N . GLU A 1 88 ? -16.093 -11.526 27.328 1.00 73.81 88 GLU A N 1
ATOM 713 C CA . GLU A 1 88 ? -15.118 -12.634 27.259 1.00 73.81 88 GLU A CA 1
ATOM 714 C C . GLU A 1 88 ? -15.080 -13.400 25.918 1.00 73.81 88 GLU A C 1
ATOM 716 O O . GLU A 1 88 ? -13.997 -13.546 25.348 1.00 73.81 88 GLU A O 1
ATOM 721 N N . PRO A 1 89 ? -16.208 -13.880 25.348 1.00 73.62 89 PRO A N 1
ATOM 722 C CA . PRO A 1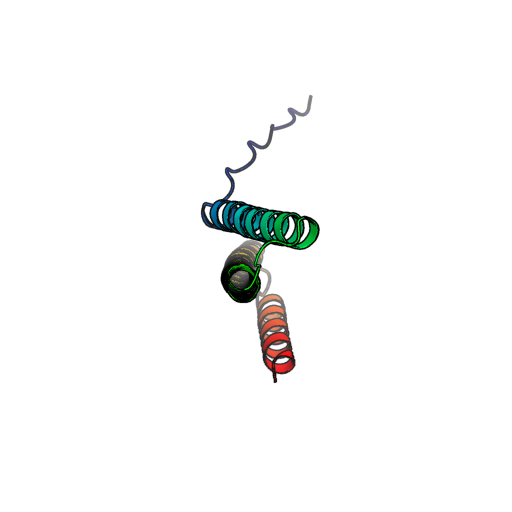 89 ? -16.176 -14.631 24.092 1.00 73.62 89 PRO A CA 1
ATOM 723 C C . PRO A 1 89 ? -15.715 -13.787 22.897 1.00 73.62 89 PRO A C 1
ATOM 725 O O . PRO A 1 89 ? -15.040 -14.305 22.008 1.00 73.62 89 PRO A O 1
ATOM 728 N N . ALA A 1 90 ? -16.045 -12.492 22.873 1.00 70.94 90 ALA A N 1
ATOM 729 C CA . ALA A 1 90 ? -15.608 -11.591 21.810 1.00 70.94 90 ALA A CA 1
ATOM 730 C C . ALA A 1 90 ? -14.104 -11.293 21.909 1.00 70.94 90 ALA A C 1
ATOM 732 O O . ALA A 1 90 ? -13.438 -11.162 20.883 1.00 70.94 90 ALA A O 1
ATOM 733 N N . ASP A 1 91 ? -13.577 -11.230 23.132 1.00 73.44 91 ASP A N 1
ATOM 734 C CA . ASP A 1 91 ? -12.162 -10.986 23.403 1.00 73.44 91 ASP A CA 1
ATOM 735 C C . ASP A 1 91 ? -11.298 -12.198 23.063 1.00 73.44 91 ASP A C 1
ATOM 737 O O . ASP A 1 91 ? -10.325 -12.049 22.323 1.00 73.44 91 ASP A O 1
ATOM 741 N N . ARG A 1 92 ? -11.713 -13.409 23.457 1.00 76.81 92 ARG A N 1
ATOM 742 C CA . ARG A 1 92 ? -11.018 -14.647 23.065 1.00 76.81 92 ARG A CA 1
ATOM 743 C C . ARG A 1 92 ? -11.019 -14.867 21.557 1.00 76.81 92 ARG A C 1
ATOM 745 O O . ARG A 1 92 ? -10.024 -15.324 21.001 1.00 76.81 92 ARG A O 1
ATOM 752 N N . GLN A 1 93 ? -12.117 -14.543 20.871 1.00 75.06 93 GLN A N 1
ATOM 753 C CA . GLN A 1 93 ? -12.175 -14.644 19.411 1.00 75.06 93 GLN A CA 1
ATOM 754 C C . GLN A 1 93 ? -11.226 -13.639 18.738 1.00 75.06 93 GLN A C 1
ATOM 756 O O . GLN A 1 93 ? -10.663 -13.921 17.684 1.00 75.06 93 GLN A O 1
ATOM 761 N N . PHE A 1 94 ? -11.022 -12.475 19.353 1.00 74.00 94 PHE A N 1
ATOM 762 C CA . PHE A 1 94 ? -10.064 -11.485 18.877 1.00 74.00 94 PHE A CA 1
ATOM 763 C C . PHE A 1 94 ? -8.616 -11.916 19.101 1.00 74.00 94 PHE A C 1
ATOM 765 O O . PHE A 1 94 ? -7.800 -11.764 18.194 1.00 74.00 94 PHE A O 1
ATOM 772 N N . GLU A 1 95 ? -8.310 -12.436 20.290 1.00 75.19 95 GLU A N 1
ATOM 773 C CA . GLU A 1 95 ? -6.973 -12.911 20.652 1.00 75.19 95 GLU A CA 1
ATOM 774 C C . GLU A 1 95 ? -6.580 -14.140 19.835 1.00 75.19 95 GLU A C 1
ATOM 776 O O . GLU A 1 95 ? -5.530 -14.119 19.207 1.00 75.19 95 GLU A O 1
ATOM 781 N N . SER A 1 96 ? -7.458 -15.139 19.709 1.00 78.00 96 SER A N 1
ATOM 782 C CA . SER A 1 96 ? -7.212 -16.304 18.842 1.00 78.00 96 SER A CA 1
ATOM 783 C C . SER A 1 96 ? -7.003 -15.914 17.377 1.00 78.00 96 SER A C 1
ATOM 785 O O . SER A 1 96 ? -6.058 -16.385 16.754 1.00 78.00 96 SER A O 1
ATOM 787 N N . ALA A 1 97 ? -7.804 -14.989 16.835 1.00 75.50 97 ALA A N 1
ATOM 788 C CA . ALA A 1 97 ? -7.613 -14.480 15.475 1.00 75.50 97 ALA A CA 1
ATOM 789 C C . ALA A 1 97 ? -6.361 -13.595 15.317 1.00 75.50 97 ALA A C 1
ATOM 791 O O . ALA A 1 97 ? -5.991 -13.251 14.198 1.00 75.50 97 ALA A O 1
ATOM 792 N N . LEU A 1 98 ? -5.751 -13.126 16.408 1.00 77.75 98 LEU A N 1
ATOM 793 C CA . LEU A 1 98 ? -4.468 -12.423 16.385 1.00 77.75 98 LEU A CA 1
ATOM 794 C C . LEU A 1 98 ? -3.311 -13.426 16.485 1.00 77.75 98 LEU A C 1
ATOM 796 O O . LEU A 1 98 ? -2.347 -13.313 15.738 1.00 77.75 98 LEU A O 1
ATOM 800 N N . GLU A 1 99 ? -3.428 -14.421 17.362 1.00 77.94 99 GLU A N 1
ATOM 801 C CA . GLU A 1 99 ? -2.462 -15.510 17.523 1.00 77.94 99 GLU A CA 1
ATOM 802 C C . GLU A 1 99 ? -2.347 -16.376 16.267 1.00 77.94 99 GLU A C 1
ATOM 804 O O . GLU A 1 99 ? -1.240 -16.747 15.883 1.00 77.94 99 GLU A O 1
ATOM 809 N N . GLU A 1 100 ? -3.463 -16.676 15.601 1.00 80.12 100 GLU A N 1
ATOM 810 C CA . GLU A 1 100 ? -3.482 -17.416 14.337 1.00 80.12 100 GLU A CA 1
ATOM 811 C C . GLU A 1 100 ? -2.823 -16.615 13.205 1.00 80.12 100 GLU A C 1
ATOM 813 O O . GLU A 1 100 ? -2.062 -17.170 12.417 1.00 80.12 100 GLU A O 1
ATOM 818 N N . GLU A 1 101 ? -3.041 -15.298 13.169 1.00 74.38 101 GLU A N 1
ATOM 819 C CA . GLU A 1 101 ? -2.412 -14.396 12.198 1.00 74.38 101 GLU A CA 1
ATOM 820 C C . GLU A 1 101 ? -0.896 -14.302 12.429 1.00 74.38 101 GLU A C 1
ATOM 822 O O . GLU A 1 101 ? -0.127 -14.443 11.484 1.00 74.38 101 GLU A O 1
ATOM 827 N N . ILE A 1 102 ? -0.453 -14.185 13.687 1.00 71.56 102 ILE A N 1
ATOM 828 C CA . ILE A 1 102 ? 0.972 -14.221 14.050 1.00 71.56 102 ILE A CA 1
ATOM 829 C C . ILE A 1 102 ? 1.584 -15.581 13.698 1.00 71.56 102 ILE A C 1
ATOM 831 O O . ILE A 1 102 ? 2.658 -15.630 13.111 1.00 71.56 102 ILE A O 1
ATOM 835 N N . ARG A 1 103 ? 0.912 -16.694 14.019 1.00 72.00 103 ARG A N 1
ATOM 836 C CA . ARG A 1 103 ? 1.402 -18.048 13.715 1.00 72.00 103 ARG A CA 1
ATOM 837 C C . ARG A 1 103 ? 1.453 -18.335 12.214 1.00 72.00 103 ARG A C 1
ATOM 839 O O . ARG A 1 103 ? 2.281 -19.129 11.804 1.00 72.00 103 ARG A O 1
ATOM 846 N N . SER A 1 104 ? 0.601 -17.707 11.407 1.00 70.31 104 SER A N 1
ATOM 847 C CA . SER A 1 104 ? 0.641 -17.823 9.946 1.00 70.31 104 SER A CA 1
ATOM 848 C C . SER A 1 104 ? 1.836 -17.103 9.308 1.00 70.31 104 SER A C 1
ATOM 850 O O . SER A 1 104 ? 2.134 -17.378 8.145 1.00 70.31 104 SER A O 1
ATOM 852 N N . GLU A 1 105 ? 2.479 -16.163 10.005 1.00 61.78 105 GLU A N 1
ATOM 853 C CA . GLU A 1 105 ? 3.656 -15.445 9.498 1.00 61.78 105 GLU A CA 1
ATOM 854 C C . GLU A 1 105 ? 4.997 -16.128 9.846 1.00 61.78 105 GLU A C 1
ATOM 856 O O . GLU A 1 105 ? 6.038 -15.670 9.369 1.00 61.78 105 GLU A O 1
ATOM 861 N N . TYR A 1 106 ? 4.985 -17.228 10.616 1.00 45.41 106 TYR A N 1
ATOM 862 C CA . TYR A 1 106 ? 6.159 -18.032 11.005 1.00 45.41 106 TYR A CA 1
ATOM 863 C C . TYR A 1 106 ? 6.080 -19.470 10.481 1.00 45.41 106 TYR A C 1
ATOM 865 O O . TYR A 1 106 ? 7.148 -19.998 10.094 1.00 45.41 106 TYR A O 1
#